Protein AF-A0A5I3I964-F1 (afdb_monomer)

pLDDT: mean 95.37, std 2.69, range [85.75, 98.25]

Organism: NCBI:txid940233

Nearest PDB structures (foldseek):
  7xl7-assembly1_A  TM=9.629E-01  e=1.345E-09  Salmonella enterica subsp. enterica serovar Typhimurium
  7xl7-assembly1_B  TM=9.685E-01  e=3.925E-07  Salmonella enterica subsp. enterica serovar Typhimurium
  8wc1-assembly1_A  TM=4.650E-01  e=4.623E+00  Monoglobus pectinilyticus
  3op1-assembly1_B  TM=4.273E-01  e=4.623E+00  Streptococcus pneumoniae

Structure (mmCIF, N/CA/C/O backbone):
data_AF-A0A5I3I964-F1
#
_entry.id   AF-A0A5I3I964-F1
#
loop_
_atom_site.group_PDB
_atom_site.id
_atom_site.type_symbol
_atom_site.label_atom_id
_atom_site.label_alt_id
_atom_site.label_comp_id
_atom_site.label_asym_id
_atom_site.label_entity_id
_atom_site.label_seq_id
_atom_site.pdbx_PDB_ins_code
_atom_site.Cartn_x
_atom_site.Cartn_y
_atom_site.Cartn_z
_atom_site.occupancy
_atom_site.B_iso_or_equiv
_atom_site.auth_seq_id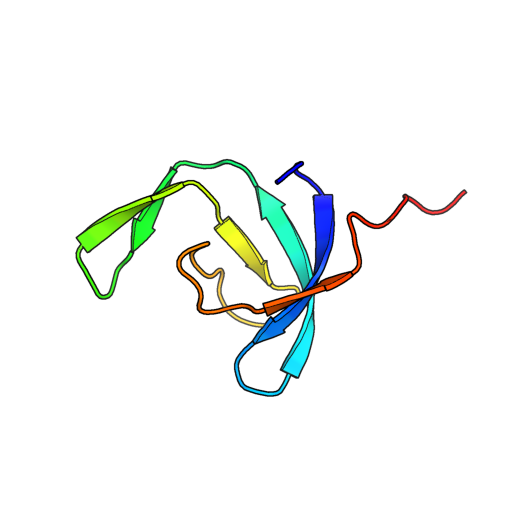
_atom_site.auth_comp_id
_atom_site.auth_asym_id
_atom_site.auth_atom_id
_atom_site.pdbx_PDB_model_num
ATOM 1 N N . MET A 1 1 ? 6.397 -5.806 6.102 1.00 88.44 1 MET A N 1
ATOM 2 C CA . MET A 1 1 ? 6.889 -5.703 4.707 1.00 88.44 1 MET A CA 1
ATOM 3 C C . MET A 1 1 ? 8.095 -4.783 4.651 1.00 88.44 1 MET A C 1
ATOM 5 O O . MET A 1 1 ? 8.341 -4.091 5.631 1.00 88.44 1 MET A O 1
ATOM 9 N N . LYS A 1 2 ? 8.852 -4.786 3.547 1.00 94.81 2 LYS A N 1
ATOM 10 C CA . LYS A 1 2 ? 9.868 -3.751 3.302 1.00 94.81 2 LYS A CA 1
ATOM 11 C C . LYS A 1 2 ? 9.182 -2.492 2.781 1.00 94.81 2 LYS A C 1
ATOM 13 O O . LYS A 1 2 ? 8.212 -2.610 2.037 1.00 94.81 2 LYS A O 1
ATOM 18 N N . GLU A 1 3 ? 9.679 -1.321 3.144 1.00 97.38 3 GLU A N 1
ATOM 19 C CA . GLU A 1 3 ? 9.219 -0.081 2.516 1.00 97.38 3 GLU A CA 1
ATOM 20 C C . GLU A 1 3 ? 9.528 -0.103 1.017 1.00 97.38 3 GLU A C 1
ATOM 22 O O . G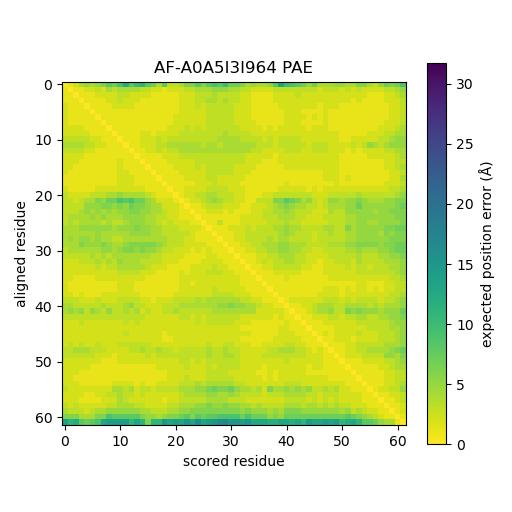LU A 1 3 ? 10.554 -0.649 0.599 1.00 97.38 3 GLU A O 1
ATOM 27 N N . GLY A 1 4 ? 8.609 0.408 0.202 1.00 97.56 4 GLY A N 1
ATOM 28 C CA . GLY A 1 4 ? 8.714 0.290 -1.250 1.00 97.56 4 GLY A CA 1
ATOM 29 C C . GLY A 1 4 ? 7.379 0.417 -1.968 1.00 97.56 4 GLY A C 1
ATOM 30 O O . GLY A 1 4 ? 6.321 0.454 -1.346 1.00 97.56 4 GLY A O 1
ATOM 31 N N . PHE A 1 5 ? 7.434 0.462 -3.297 1.00 97.88 5 PHE A N 1
ATOM 32 C CA . PHE A 1 5 ? 6.244 0.452 -4.146 1.00 97.88 5 PHE A CA 1
ATOM 33 C C . PHE A 1 5 ? 5.765 -0.979 -4.383 1.00 97.88 5 PHE A C 1
ATOM 35 O O . PHE A 1 5 ? 6.577 -1.857 -4.652 1.00 97.88 5 PHE A O 1
ATOM 42 N N . TYR A 1 6 ? 4.459 -1.217 -4.327 1.00 98.25 6 TYR A N 1
ATOM 43 C CA . TYR A 1 6 ? 3.838 -2.520 -4.573 1.00 98.25 6 TYR A CA 1
ATOM 44 C C . TYR A 1 6 ? 2.624 -2.359 -5.483 1.00 98.25 6 TYR A C 1
ATOM 46 O O . TYR A 1 6 ? 1.972 -1.316 -5.469 1.00 98.25 6 TYR A O 1
ATOM 54 N N . TRP A 1 7 ? 2.294 -3.408 -6.232 1.00 98.25 7 TRP A N 1
ATOM 55 C CA . TRP A 1 7 ? 0.966 -3.566 -6.817 1.00 98.25 7 TRP A CA 1
ATOM 56 C C . TRP A 1 7 ? 0.014 -4.097 -5.757 1.00 98.25 7 T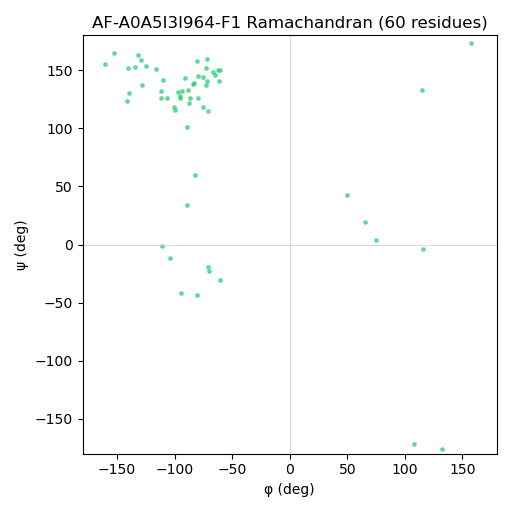RP A C 1
ATOM 58 O O . TRP A 1 7 ? 0.266 -5.151 -5.167 1.00 98.25 7 TRP A O 1
ATOM 68 N N . ILE A 1 8 ? -1.092 -3.391 -5.558 1.00 98.12 8 ILE A N 1
ATOM 69 C CA . ILE A 1 8 ? -2.148 -3.767 -4.624 1.00 98.12 8 ILE A CA 1
ATOM 70 C C . ILE A 1 8 ? -3.517 -3.735 -5.307 1.00 98.12 8 ILE A C 1
ATOM 72 O O . ILE A 1 8 ? -3.711 -3.040 -6.311 1.00 98.12 8 ILE A O 1
ATOM 76 N N . GLN A 1 9 ? -4.473 -4.455 -4.732 1.00 97.75 9 GLN A N 1
ATOM 77 C CA . GLN A 1 9 ? -5.893 -4.316 -5.010 1.00 97.75 9 GLN A CA 1
ATOM 78 C C . GLN A 1 9 ? -6.594 -3.741 -3.780 1.00 97.75 9 GLN A C 1
ATOM 80 O O . GLN A 1 9 ? -6.503 -4.296 -2.690 1.00 97.75 9 GLN A O 1
ATOM 85 N N . HIS A 1 10 ? -7.324 -2.646 -3.969 1.00 96.50 10 HIS A N 1
ATOM 86 C CA . HIS A 1 10 ? -8.163 -2.035 -2.940 1.00 96.50 10 HIS A CA 1
ATOM 87 C C . HIS A 1 10 ? -9.473 -1.571 -3.584 1.00 96.50 10 HIS A C 1
ATOM 89 O O . HIS A 1 10 ? -9.447 -0.949 -4.648 1.00 96.50 10 HIS A O 1
ATOM 95 N N . ASN A 1 11 ? -10.621 -1.917 -2.990 1.00 94.38 11 ASN A N 1
ATOM 96 C CA . ASN A 1 11 ? -11.958 -1.553 -3.486 1.00 94.38 11 ASN A CA 1
ATOM 97 C C . ASN A 1 11 ? -12.184 -1.857 -4.982 1.00 94.38 11 ASN A C 1
ATOM 99 O O . ASN A 1 11 ? -12.726 -1.048 -5.733 1.00 94.38 11 ASN A O 1
ATOM 103 N N . GLY A 1 12 ? -11.729 -3.032 -5.436 1.00 94.88 12 GLY A N 1
ATOM 104 C CA . GLY A 1 12 ? -11.864 -3.481 -6.829 1.00 94.88 12 GLY A CA 1
ATOM 105 C C . GLY A 1 12 ? -10.922 -2.793 -7.824 1.00 94.88 12 GLY A C 1
ATOM 106 O O . GLY A 1 12 ? -10.997 -3.058 -9.023 1.00 94.88 12 GLY A O 1
ATOM 107 N N . ARG A 1 13 ? -10.021 -1.927 -7.351 1.00 95.50 13 ARG A N 1
ATOM 108 C CA . ARG A 1 13 ? -9.043 -1.220 -8.173 1.00 95.50 13 ARG A CA 1
ATOM 109 C C . ARG A 1 13 ? -7.644 -1.786 -7.967 1.00 95.50 13 ARG A C 1
ATOM 111 O O . ARG A 1 13 ? -7.141 -1.802 -6.848 1.00 95.50 13 ARG A O 1
ATOM 118 N N . VAL A 1 14 ? -6.996 -2.159 -9.068 1.00 97.62 14 VAL A N 1
ATOM 119 C CA . VAL A 1 14 ? -5.567 -2.495 -9.096 1.00 97.62 14 VAL A CA 1
ATOM 120 C C . VAL A 1 14 ? -4.751 -1.220 -9.306 1.00 97.62 14 VAL A C 1
ATOM 122 O O . VAL A 1 14 ? -4.998 -0.475 -10.257 1.00 97.62 14 VAL A O 1
ATOM 125 N N . GLN A 1 15 ? -3.793 -0.951 -8.420 1.00 97.81 15 GLN A N 1
ATOM 126 C CA . GLN A 1 15 ? -2.917 0.219 -8.511 1.00 97.81 15 GLN A CA 1
ATOM 127 C C . GLN A 1 15 ? -1.558 -0.014 -7.848 1.00 97.81 15 GLN A C 1
ATOM 129 O O . GLN A 1 15 ? -1.389 -0.941 -7.058 1.00 97.81 15 GLN A O 1
ATOM 134 N N . VAL A 1 16 ? -0.600 0.860 -8.158 1.00 97.81 16 VAL A N 1
ATOM 135 C CA . VAL A 1 16 ? 0.650 0.954 -7.400 1.00 97.81 16 VAL A CA 1
ATOM 136 C C . VAL A 1 16 ? 0.419 1.828 -6.165 1.00 97.81 16 VAL A C 1
ATOM 138 O O . VAL A 1 16 ? -0.246 2.862 -6.258 1.00 97.81 16 VAL A O 1
ATOM 141 N N . ALA A 1 17 ? 0.977 1.425 -5.026 1.00 98.19 17 ALA A N 1
ATOM 142 C CA . ALA A 1 17 ? 1.002 2.196 -3.784 1.00 98.19 17 ALA A CA 1
ATOM 143 C C . ALA A 1 17 ? 2.362 2.047 -3.088 1.00 98.19 17 ALA A C 1
ATOM 145 O O . ALA A 1 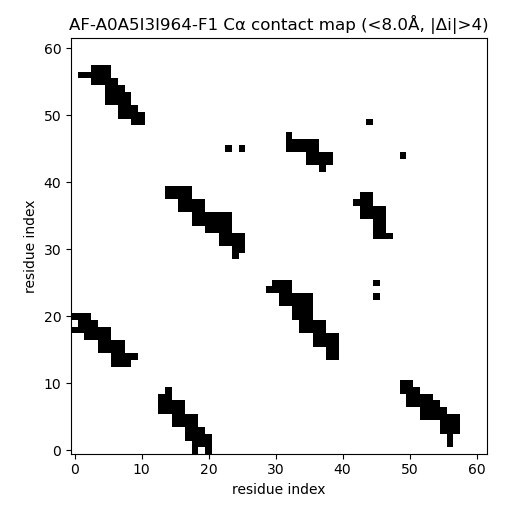17 ? 3.040 1.031 -3.261 1.00 98.19 17 ALA A O 1
ATOM 146 N N . TYR A 1 18 ? 2.770 3.051 -2.313 1.00 97.81 18 TYR A N 1
ATOM 147 C CA . TYR A 1 18 ? 4.001 3.000 -1.520 1.00 97.81 18 TYR A CA 1
ATOM 148 C C . TYR A 1 18 ? 3.695 2.557 -0.086 1.00 97.81 18 TYR A C 1
ATOM 150 O O . TYR A 1 18 ? 2.829 3.139 0.557 1.00 97.81 18 TYR A O 1
ATOM 158 N N . TYR A 1 19 ? 4.394 1.544 0.421 1.00 97.94 19 TYR A N 1
ATOM 159 C CA . TYR A 1 19 ? 4.289 1.105 1.814 1.00 97.94 19 TYR A CA 1
ATOM 160 C C . TYR A 1 19 ? 5.359 1.780 2.674 1.00 97.94 19 TYR A C 1
ATOM 162 O O . TYR A 1 19 ? 6.543 1.722 2.333 1.00 97.94 19 TYR A O 1
ATOM 170 N N . THR A 1 20 ? 4.961 2.324 3.824 1.00 97.69 20 THR A N 1
ATOM 171 C CA . THR A 1 20 ? 5.869 2.739 4.907 1.00 97.69 20 THR A CA 1
ATOM 172 C C . THR A 1 20 ? 5.618 1.917 6.165 1.00 97.69 20 THR A C 1
ATOM 174 O O . THR A 1 20 ? 4.496 1.484 6.417 1.00 97.69 20 THR A O 1
ATOM 177 N N . HIS A 1 21 ? 6.645 1.717 6.993 1.00 96.00 21 HIS A N 1
ATOM 178 C CA . HIS A 1 21 ? 6.532 1.051 8.296 1.00 96.00 21 HIS A CA 1
ATOM 179 C C . HIS A 1 21 ? 6.204 2.047 9.425 1.00 96.00 21 HIS A C 1
ATOM 181 O O . HIS A 1 21 ? 6.684 1.918 10.552 1.00 96.00 21 HIS A O 1
ATOM 187 N N . GLY A 1 22 ? 5.416 3.078 9.106 1.00 91.69 22 GLY A N 1
ATOM 188 C CA . GLY A 1 22 ? 4.973 4.092 10.059 1.00 91.69 22 GLY A CA 1
ATOM 189 C C . GLY A 1 22 ? 3.929 3.564 11.044 1.00 91.69 22 GLY A C 1
ATOM 190 O O . GLY A 1 22 ? 3.257 2.568 10.784 1.00 91.69 22 GLY A O 1
ATOM 191 N N . VAL A 1 23 ? 3.784 4.253 12.176 1.00 93.31 23 VAL A N 1
ATOM 192 C CA . VAL A 1 23 ? 2.690 4.029 13.129 1.00 93.31 23 VAL A CA 1
ATOM 193 C C . VAL A 1 23 ? 1.581 5.026 12.814 1.00 93.31 23 VAL A C 1
ATOM 195 O O . VAL A 1 23 ? 1.841 6.227 12.768 1.00 93.31 23 VAL A O 1
ATOM 198 N N . THR A 1 24 ? 0.365 4.533 12.608 1.00 93.88 24 THR A N 1
ATOM 199 C CA . THR A 1 24 ? -0.826 5.352 12.363 1.00 93.88 24 THR A CA 1
ATOM 200 C C . THR A 1 24 ? -1.978 4.889 13.247 1.00 93.88 24 THR A C 1
ATOM 202 O O . THR A 1 24 ? -1.947 3.787 13.794 1.00 93.88 24 THR A O 1
ATOM 205 N N . GLU A 1 25 ? -2.996 5.725 13.399 1.00 94.81 25 GLU A N 1
ATOM 206 C CA . GLU A 1 25 ? -4.265 5.334 14.006 1.00 94.81 25 GLU A CA 1
ATOM 207 C C . GLU A 1 25 ? -5.265 4.997 12.898 1.00 94.81 25 GLU A C 1
ATOM 209 O O . GLU A 1 25 ? -5.415 5.750 11.936 1.00 94.81 25 GLU A O 1
ATOM 214 N N . ASP A 1 26 ? -5.928 3.855 13.029 1.00 92.75 26 ASP A N 1
ATOM 215 C CA . ASP A 1 26 ? -7.102 3.506 12.244 1.00 92.75 26 ASP A CA 1
ATOM 216 C C . ASP A 1 26 ? -8.271 4.376 12.714 1.00 92.75 26 ASP A C 1
ATOM 218 O O . ASP A 1 26 ? -8.705 4.275 13.863 1.00 92.75 26 ASP A O 1
ATOM 222 N N . LEU A 1 27 ? -8.763 5.250 11.837 1.00 89.94 27 LEU A N 1
ATOM 223 C CA . LEU A 1 27 ? -9.816 6.209 12.172 1.00 89.94 27 LEU A CA 1
ATOM 224 C C . LEU A 1 27 ? -11.190 5.555 12.380 1.00 89.94 27 LEU A C 1
ATOM 226 O O . LEU A 1 27 ? -12.054 6.172 13.004 1.00 89.94 27 LEU A O 1
ATOM 230 N N . GLU A 1 28 ? -11.414 4.339 11.875 1.00 90.50 28 GLU A N 1
ATOM 231 C CA . GLU A 1 28 ? -12.668 3.610 12.074 1.00 90.50 28 GLU A CA 1
ATOM 232 C C . GLU A 1 28 ? -12.691 2.938 13.450 1.00 90.50 28 GLU A C 1
ATOM 234 O O . GLU A 1 28 ? -13.691 3.010 14.169 1.00 90.50 28 GLU A O 1
ATOM 239 N N . THR A 1 29 ? -11.581 2.312 13.846 1.00 93.50 29 THR A N 1
ATOM 240 C CA . THR A 1 29 ? -11.530 1.510 15.078 1.00 93.50 29 THR A CA 1
ATOM 241 C C . THR A 1 29 ? -10.822 2.192 16.251 1.00 93.50 29 THR A C 1
ATOM 243 O O . THR A 1 29 ? -10.867 1.672 17.367 1.00 93.50 29 THR A O 1
ATOM 246 N N . GLY A 1 30 ? -10.118 3.303 16.017 1.00 95.00 30 GLY A N 1
ATOM 247 C CA . GLY A 1 30 ? -9.235 3.966 16.987 1.00 95.00 30 GLY A CA 1
ATOM 248 C C . GLY A 1 30 ? -8.012 3.128 17.377 1.00 95.00 30 GLY A C 1
ATOM 249 O O . GLY A 1 30 ? -7.433 3.312 18.447 1.00 95.00 30 GLY A O 1
ATOM 250 N N . GLN A 1 31 ? -7.651 2.124 16.569 1.00 95.38 31 GLN A N 1
ATOM 251 C CA . GLN A 1 31 ? -6.549 1.215 16.891 1.00 95.38 31 GLN A CA 1
ATOM 252 C C . GLN A 1 31 ? -5.244 1.735 16.311 1.00 95.38 31 GLN A C 1
ATOM 254 O O . GLN A 1 31 ? -5.198 2.248 15.200 1.00 95.38 31 GLN A O 1
ATOM 259 N N . THR A 1 32 ? -4.147 1.544 17.036 1.00 96.31 32 THR A N 1
ATOM 260 C CA . THR A 1 32 ? -2.817 1.812 16.493 1.00 96.31 32 THR A CA 1
ATOM 261 C C . THR A 1 32 ? -2.409 0.697 15.529 1.00 96.31 32 THR A C 1
ATOM 263 O O . THR A 1 32 ? -2.258 -0.454 15.939 1.00 96.31 32 THR A O 1
ATOM 266 N N . ILE A 1 33 ? -2.185 1.049 14.264 1.00 96.69 33 ILE A N 1
ATOM 267 C CA . ILE A 1 33 ? -1.754 0.151 13.193 1.00 96.69 33 ILE A CA 1
ATOM 268 C C . ILE A 1 33 ? -0.314 0.472 12.792 1.00 96.69 33 ILE A C 1
ATOM 270 O O . ILE A 1 33 ? 0.104 1.629 12.730 1.00 96.69 33 ILE A O 1
ATOM 274 N N . ILE A 1 34 ? 0.456 -0.580 12.508 1.00 96.06 34 ILE A N 1
ATOM 275 C CA . ILE A 1 34 ? 1.798 -0.464 11.940 1.00 96.06 34 ILE A CA 1
ATOM 276 C C . ILE A 1 34 ? 1.709 -0.713 10.440 1.00 96.06 34 ILE A C 1
ATOM 278 O O . ILE A 1 34 ? 1.430 -1.824 9.986 1.00 96.06 34 ILE A O 1
ATOM 282 N N . GLY A 1 35 ? 2.032 0.315 9.674 1.00 96.69 35 GLY A N 1
ATOM 283 C CA . GLY A 1 35 ? 2.053 0.285 8.227 1.00 96.69 35 GLY A CA 1
ATOM 284 C C . GLY A 1 35 ? 1.006 1.202 7.616 1.00 96.69 35 GLY A C 1
ATOM 285 O O . GLY A 1 35 ? -0.166 1.155 7.991 1.00 96.69 35 GLY A O 1
ATOM 286 N N . VAL A 1 36 ? 1.441 1.989 6.637 1.00 97.12 36 VAL A N 1
ATOM 287 C CA . VAL A 1 36 ? 0.583 2.887 5.859 1.00 97.12 36 VAL A CA 1
ATOM 288 C C . VAL A 1 36 ? 0.823 2.632 4.381 1.00 97.12 36 VAL A C 1
ATOM 290 O O . VAL A 1 36 ? 1.966 2.461 3.945 1.00 97.12 36 VAL A O 1
ATOM 293 N N . TRP A 1 37 ? -0.259 2.598 3.614 1.00 97.44 37 TRP A N 1
ATOM 294 C CA . TRP A 1 37 ? -0.228 2.596 2.163 1.00 97.44 37 TRP A CA 1
ATOM 295 C C . TRP A 1 37 ? -0.520 3.993 1.645 1.00 97.44 37 TRP A C 1
ATOM 297 O O . TRP A 1 37 ? -1.622 4.504 1.821 1.00 97.44 37 TRP A O 1
ATOM 307 N N . HIS A 1 38 ? 0.449 4.558 0.939 1.00 97.19 38 HIS A N 1
ATOM 308 C CA . HIS A 1 38 ? 0.286 5.802 0.209 1.00 97.19 38 HIS A CA 1
ATOM 309 C C . HIS A 1 38 ? -0.211 5.483 -1.197 1.00 97.19 38 HIS A C 1
ATOM 311 O O . HIS A 1 38 ? 0.552 5.002 -2.050 1.00 97.19 38 HIS A O 1
ATOM 317 N N . LEU A 1 39 ? -1.512 5.665 -1.415 1.00 96.81 39 LEU A N 1
ATOM 318 C CA . LEU A 1 39 ? -2.146 5.341 -2.687 1.00 96.81 39 LEU A CA 1
ATOM 319 C C . LEU A 1 39 ? -1.722 6.354 -3.752 1.00 96.81 39 LEU A C 1
ATOM 321 O O . LEU A 1 39 ? -1.626 7.551 -3.503 1.00 96.81 39 LEU A O 1
ATOM 325 N N . THR A 1 40 ? -1.492 5.889 -4.982 1.00 94.69 40 THR A N 1
ATOM 326 C CA . THR A 1 40 ? -1.231 6.817 -6.099 1.00 94.69 40 THR A CA 1
ATOM 327 C C . THR A 1 40 ? -2.479 7.603 -6.490 1.00 94.69 40 THR A C 1
ATOM 329 O O . THR A 1 40 ? -2.368 8.676 -7.083 1.00 94.69 40 THR A O 1
ATOM 332 N N . GLN A 1 41 ? -3.665 7.073 -6.174 1.00 92.81 41 GLN A N 1
ATOM 333 C CA . GLN A 1 41 ? -4.939 7.763 -6.319 1.00 92.81 41 GLN A CA 1
ATOM 334 C C . GLN A 1 41 ? -5.867 7.443 -5.144 1.00 92.81 41 GLN A C 1
ATOM 336 O O . GLN A 1 41 ? -6.220 6.280 -4.933 1.00 92.81 41 GLN A O 1
ATOM 341 N N . GLY A 1 42 ? -6.325 8.492 -4.461 1.00 92.38 42 GLY A N 1
ATOM 342 C CA . GLY A 1 42 ? -7.174 8.401 -3.273 1.00 92.38 42 GLY A CA 1
ATOM 343 C C . GLY A 1 42 ? -6.413 8.764 -2.002 1.00 92.38 42 GLY A C 1
ATOM 344 O O . GLY A 1 42 ? -5.287 9.252 -2.077 1.00 92.38 42 GLY A O 1
ATOM 345 N N . ASP A 1 43 ? -7.058 8.536 -0.864 1.00 94.19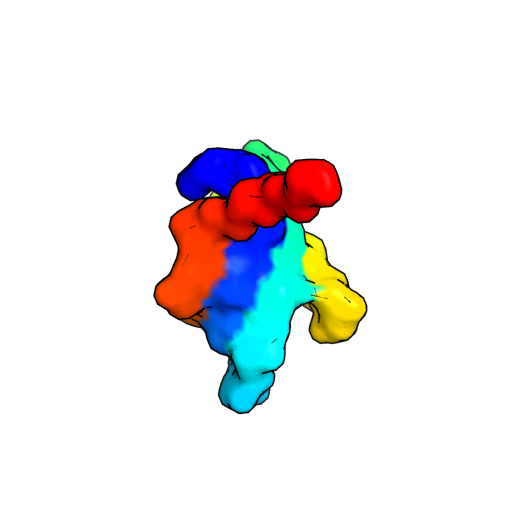 43 ASP A N 1
ATOM 346 C CA . ASP A 1 43 ? -6.470 8.755 0.454 1.00 94.19 43 ASP A CA 1
ATOM 347 C C . ASP A 1 43 ? -5.565 7.588 0.864 1.00 94.19 43 ASP A C 1
ATOM 349 O O . ASP A 1 43 ? -5.698 6.467 0.363 1.00 94.19 43 ASP A O 1
ATOM 353 N N . ASP A 1 44 ? -4.648 7.856 1.788 1.00 94.69 44 ASP A N 1
ATOM 354 C CA . ASP A 1 44 ? -3.819 6.824 2.400 1.00 94.69 44 ASP A CA 1
ATOM 355 C C . ASP A 1 44 ? -4.685 5.856 3.214 1.00 94.69 44 ASP A C 1
ATOM 357 O O . ASP A 1 44 ? -5.668 6.255 3.841 1.00 94.69 44 ASP A O 1
ATOM 361 N N . ILE A 1 45 ? -4.294 4.582 3.236 1.00 95.69 45 ILE A N 1
ATOM 362 C CA . ILE A 1 45 ? -5.014 3.539 3.977 1.00 95.69 45 ILE A CA 1
ATOM 363 C C . ILE A 1 45 ? -4.093 2.802 4.941 1.00 95.69 45 ILE A C 1
ATOM 365 O O . ILE A 1 45 ? -2.877 2.700 4.741 1.00 95.69 45 ILE A O 1
ATOM 369 N N . CYS A 1 46 ? -4.687 2.255 5.995 1.00 96.69 46 CYS A N 1
ATOM 370 C CA . CYS A 1 46 ? -3.964 1.490 6.996 1.00 96.69 46 CYS A CA 1
ATOM 371 C C . CYS A 1 46 ? -3.539 0.122 6.447 1.00 96.69 46 CYS A C 1
ATOM 373 O O . CYS A 1 46 ? -4.199 -0.486 5.603 1.00 96.69 46 CYS A O 1
ATOM 375 N N . HIS A 1 47 ? -2.442 -0.429 6.965 1.00 96.44 47 HIS A N 1
ATOM 376 C CA . HIS A 1 47 ? -2.101 -1.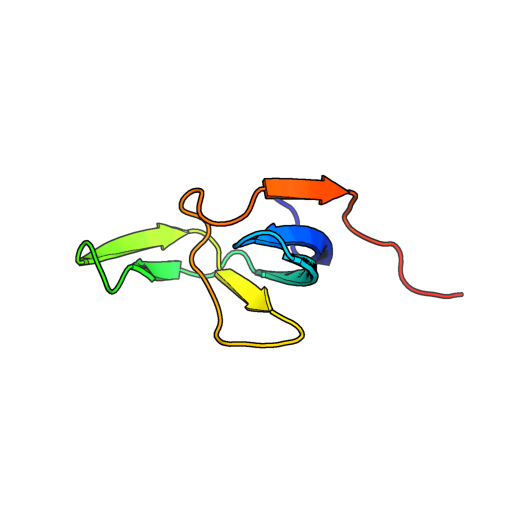831 6.727 1.00 96.44 47 HIS A CA 1
ATOM 377 C C . HIS A 1 47 ? -2.863 -2.765 7.687 1.00 96.44 47 HIS A C 1
ATOM 379 O O . HIS A 1 47 ? -2.272 -3.494 8.479 1.00 96.44 47 HIS A O 1
ATOM 385 N N . ASN A 1 48 ? -4.193 -2.726 7.620 1.00 94.50 48 ASN A N 1
ATOM 386 C CA . ASN A 1 48 ? -5.125 -3.477 8.475 1.00 94.50 48 ASN A CA 1
ATOM 387 C C . ASN A 1 48 ? -5.886 -4.592 7.718 1.00 94.50 48 ASN A C 1
ATOM 389 O O . ASN A 1 48 ? -6.654 -5.333 8.323 1.00 94.50 48 ASN A O 1
ATOM 393 N N . GLY A 1 49 ? -5.657 -4.733 6.408 1.00 93.62 49 GLY A N 1
ATOM 394 C CA . GLY A 1 49 ? -6.321 -5.723 5.551 1.00 93.62 49 GLY A CA 1
ATOM 395 C C . GLY A 1 49 ? -7.214 -5.130 4.460 1.00 93.62 49 GLY A C 1
ATOM 396 O O . GLY A 1 49 ? -7.696 -5.886 3.623 1.00 93.62 49 GLY A O 1
ATOM 397 N N . GLU A 1 50 ? -7.387 -3.805 4.410 1.00 93.25 50 GLU A N 1
ATOM 398 C CA . GLU A 1 50 ? -8.143 -3.124 3.343 1.00 93.25 50 GLU A CA 1
ATOM 399 C C . GLU A 1 50 ? -7.557 -3.344 1.937 1.00 93.25 50 GLU A C 1
ATOM 401 O O . GLU A 1 50 ? -8.291 -3.390 0.949 1.00 93.25 50 GLU A O 1
ATOM 406 N N . ALA A 1 51 ? -6.236 -3.519 1.834 1.00 96.25 51 ALA A N 1
ATOM 407 C CA . ALA A 1 51 ? -5.547 -3.789 0.577 1.00 96.25 51 ALA A CA 1
ATOM 408 C C . ALA A 1 51 ? -4.966 -5.204 0.509 1.00 96.25 51 ALA A C 1
ATOM 410 O O . ALA A 1 51 ? -4.224 -5.641 1.392 1.00 96.25 51 ALA A O 1
ATOM 411 N N . GLU A 1 52 ? -5.221 -5.872 -0.612 1.00 97.56 52 GLU A N 1
ATOM 412 C CA . GLU A 1 52 ? -4.557 -7.111 -1.002 1.00 97.56 52 GLU A CA 1
ATOM 413 C C . GLU A 1 52 ? -3.278 -6.791 -1.783 1.00 97.56 52 GLU A C 1
ATOM 415 O O . GLU A 1 52 ? -3.283 -5.974 -2.703 1.00 97.56 52 GLU A O 1
ATOM 420 N N . ILE A 1 53 ? -2.168 -7.444 -1.441 1.00 97.62 53 ILE A N 1
ATOM 421 C CA . ILE A 1 53 ? -0.895 -7.274 -2.150 1.00 97.62 53 ILE A CA 1
ATOM 422 C C . ILE A 1 53 ? -0.852 -8.257 -3.314 1.00 97.62 53 ILE A C 1
ATOM 424 O O . ILE A 1 53 ? -0.903 -9.465 -3.106 1.00 97.62 53 ILE A O 1
ATOM 428 N N . LEU A 1 54 ? -0.690 -7.741 -4.530 1.00 98.19 54 LEU A N 1
ATOM 429 C CA . LEU A 1 54 ? -0.603 -8.558 -5.739 1.00 98.19 54 LEU A CA 1
ATOM 430 C C . LEU A 1 54 ? 0.850 -8.860 -6.120 1.00 98.19 54 LEU A C 1
ATOM 432 O O . LEU A 1 54 ? 1.165 -9.978 -6.520 1.00 98.19 54 LEU A O 1
ATOM 436 N N . ALA A 1 55 ? 1.741 -7.865 -6.019 1.00 98.00 55 ALA A N 1
ATOM 437 C CA . ALA A 1 55 ? 3.161 -8.020 -6.342 1.00 98.00 55 ALA A CA 1
ATOM 438 C C . ALA A 1 55 ? 4.034 -6.925 -5.708 1.00 98.00 55 ALA A C 1
ATOM 440 O O . ALA A 1 55 ? 3.578 -5.808 -5.472 1.00 98.00 55 ALA A O 1
ATOM 441 N N . GLY A 1 56 ? 5.319 -7.222 -5.507 1.00 95.88 56 GLY A N 1
ATOM 442 C CA 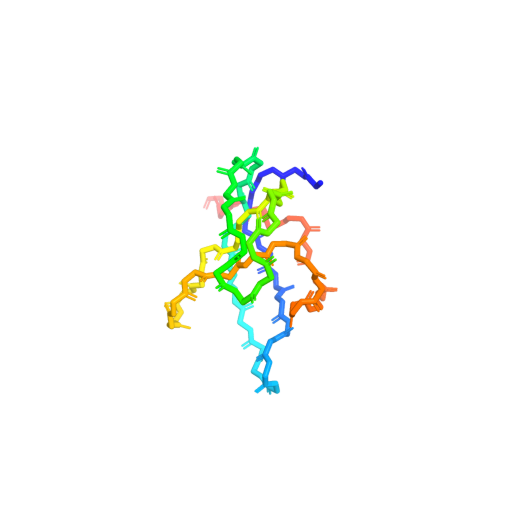. GLY A 1 56 ? 6.336 -6.258 -5.080 1.00 95.88 56 GLY A CA 1
ATOM 443 C C . GLY A 1 56 ? 7.221 -6.755 -3.926 1.00 95.88 56 GLY A C 1
ATOM 444 O O . GLY A 1 56 ? 7.077 -7.902 -3.492 1.00 95.88 56 GLY A O 1
ATOM 445 N N . PRO A 1 57 ? 8.132 -5.903 -3.416 1.00 96.50 57 PRO A N 1
ATOM 446 C CA . PRO A 1 57 ? 8.333 -4.511 -3.828 1.00 96.50 57 PRO A CA 1
ATOM 447 C C . PRO A 1 57 ? 8.855 -4.402 -5.267 1.00 96.50 57 PRO A C 1
ATOM 449 O O . PRO A 1 57 ? 9.558 -5.287 -5.747 1.00 96.50 57 PRO A O 1
ATOM 452 N N . LEU A 1 58 ? 8.480 -3.332 -5.961 1.00 96.81 58 LEU A N 1
ATOM 453 C CA . LEU A 1 58 ? 8.953 -3.009 -7.301 1.00 96.81 58 LEU A CA 1
ATOM 454 C C . LEU A 1 58 ? 10.400 -2.528 -7.245 1.00 96.81 58 LEU A C 1
ATOM 456 O O . LEU A 1 58 ? 10.769 -1.729 -6.381 1.00 96.81 58 LEU A O 1
ATOM 460 N N . GLU A 1 59 ? 11.205 -2.996 -8.192 1.00 95.56 59 GLU A N 1
ATOM 461 C CA . GLU A 1 59 ? 12.556 -2.485 -8.387 1.00 95.56 59 GLU A CA 1
ATOM 462 C C . GLU A 1 59 ? 12.508 -1.108 -9.068 1.00 95.56 59 GLU A C 1
ATOM 464 O O . GLU A 1 59 ? 11.634 -0.862 -9.908 1.00 95.56 59 GLU A O 1
ATOM 469 N N . PRO A 1 60 ? 13.421 -0.189 -8.710 1.00 89.69 60 PRO A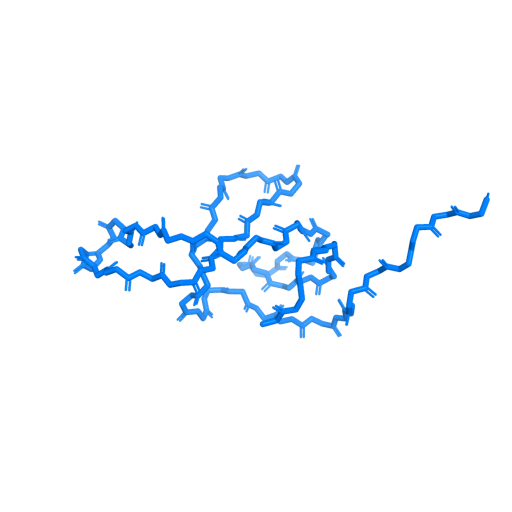 N 1
ATOM 470 C CA . PRO A 1 60 ? 13.538 1.080 -9.408 1.00 89.69 60 PRO A CA 1
ATOM 471 C C . PRO A 1 60 ? 13.932 0.850 -10.877 1.00 89.69 60 PRO A C 1
ATOM 473 O O . PRO A 1 60 ? 14.631 -0.120 -11.183 1.00 89.69 60 PRO A O 1
ATOM 476 N N . PRO A 1 61 ? 13.517 1.738 -11.796 1.00 90.25 61 PRO A N 1
ATOM 477 C CA . PRO A 1 61 ? 14.011 1.701 -13.167 1.00 90.25 61 PRO A CA 1
ATOM 478 C C . PRO A 1 61 ? 15.537 1.902 -13.206 1.00 90.25 61 PRO A C 1
ATOM 480 O O . PRO A 1 61 ? 16.097 2.579 -12.340 1.00 90.25 61 PRO A O 1
ATOM 483 N N . ILE A 1 62 ? 16.180 1.304 -14.215 1.00 85.75 62 ILE A N 1
ATOM 484 C CA . ILE A 1 62 ? 17.618 1.442 -14.516 1.00 85.75 62 ILE A CA 1
ATOM 485 C C . ILE A 1 62 ? 17.877 2.754 -15.256 1.00 85.75 62 ILE A C 1
ATOM 487 O O . ILE A 1 62 ? 17.084 3.066 -16.175 1.00 85.75 62 ILE A O 1
#

Secondary structure (DSSP, 8-state):
--SEEEEEEETTEEEEEEEEEEEEE-TTT--EEEEEEEESSS--EESSSSSEEEE-PPPPP-

Solvent-accessible surface area (backbone atoms only — not comparable to full-atom values): 3794 Å² total; per-residue (Å²): 132,76,68,38,39,28,37,31,37,41,94,93,40,78,45,59,28,36,37,42,86,44,80,45,70,38,85,89,77,72,41,81,37,70,20,37,34,44,41,77,76,72,72,69,43,59,62,81,68,71,54,46,80,77,46,67,70,59,78,79,86,132

Sequence (62 aa):
MKEGFYWIQHNGRVQVAYYTHGVTEDLETGQTIIGVWHLTQGDDICHNGEAEILAGPLEPPI

Mean predicted 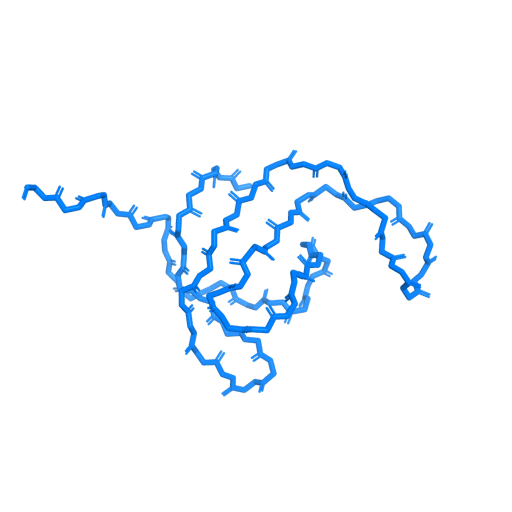aligned error: 2.7 Å

Foldseek 3Di:
DDFAWFFKDAPNDTFIWTKDQDWDADPVPRDIAGMWTHGPDDHIDGPPPRIDTDDDRDDDDD

Radius of gyration: 11.54 Å; Cα contacts (8 Å, |Δi|>4): 129; chains: 1; bounding box: 30×17×32 Å